Protein AF-A0A451BR17-F1 (afdb_monomer_lite)

pLDDT: mean 86.64, std 9.39, range [47.78, 96.56]

Foldseek 3Di:
DDLVQKDWDWDDDPPAPAIKIFIGGNNHTAKIWDCNDQPDIDIDGDADPPDRHDDDDPVSVVVSVVVNVVVRNVRDDDPVRVVVVVVVVVCVVPDDDDPVRVVVVVVVVVVVCVVPPD

Sequence (118 aa):
MSRNDFNIDILELPDRENTVAEIDYKKCQWAEISAEEPYKYVIQIYKHPEKEYWEFSFDEAIETLQSAKKQLAKFQRTPEQQAEYEDRQKELANFNPTPEETAEYERKMEEQRKKYYG

Secondary structure (DSSP, 8-state):
--GGGEEEEEE--TT-SS-EEEEEETTEEEEEEEEEETTEEEEEEPPPSSSSS----HHHHHHHHHHHHHHHGGGPPPHHHHHHHHHHHHHHHT----HHHHHHHHHHHHHHHHHHH-

Organism: NCBI:txid2126332

Radius of gyration: 22.18 Å; chains: 1; bounding box: 49×42×61 Å

Structure (mmCIF, N/CA/C/O backbone):
data_AF-A0A451BR17-F1
#
_entry.id   AF-A0A451BR17-F1
#
loop_
_atom_site.group_PDB
_atom_site.id
_atom_site.type_symbol
_atom_site.label_atom_id
_atom_site.label_alt_id
_atom_site.label_comp_id
_atom_site.label_asym_id
_atom_site.label_entity_id
_atom_site.label_seq_id
_atom_site.pdbx_PDB_ins_code
_atom_site.Cartn_x
_atom_site.Cartn_y
_atom_site.Cartn_z
_atom_site.occupancy
_atom_site.B_iso_or_equiv
_atom_site.auth_seq_id
_atom_site.auth_comp_id
_atom_site.auth_asym_id
_atom_site.auth_atom_id
_atom_site.pdbx_PDB_model_num
ATOM 1 N N . MET A 1 1 ? -8.227 4.479 23.811 1.00 47.78 1 MET A N 1
ATOM 2 C CA . MET A 1 1 ? -7.727 3.332 23.026 1.00 47.78 1 MET A CA 1
ATOM 3 C C . MET A 1 1 ? -6.249 3.606 22.775 1.00 47.78 1 MET A C 1
ATOM 5 O O . MET A 1 1 ? -5.870 4.767 22.872 1.00 47.78 1 MET A O 1
ATOM 9 N N . SER A 1 2 ? -5.383 2.595 22.680 1.00 49.19 2 SER A N 1
ATOM 10 C CA . SER A 1 2 ? -3.957 2.836 22.410 1.00 49.19 2 SER A CA 1
ATOM 11 C C . SER A 1 2 ? -3.664 2.494 20.954 1.00 49.19 2 SER A C 1
ATOM 13 O O . SER A 1 2 ? -4.246 1.555 20.416 1.00 49.19 2 SER A O 1
ATOM 15 N N . ARG A 1 3 ? -2.717 3.218 20.344 1.00 56.38 3 ARG A N 1
ATOM 16 C CA . ARG A 1 3 ? -2.189 3.016 18.977 1.00 56.38 3 ARG A CA 1
ATOM 17 C C . ARG A 1 3 ? -1.785 1.573 18.618 1.00 56.38 3 ARG A C 1
ATOM 19 O O . ARG A 1 3 ? -1.478 1.324 17.462 1.00 56.38 3 ARG A O 1
ATOM 26 N N . ASN A 1 4 ? -1.763 0.646 19.576 1.00 64.88 4 ASN A N 1
ATOM 27 C CA . ASN A 1 4 ? -1.289 -0.729 19.408 1.00 64.88 4 ASN A CA 1
ATOM 28 C C . ASN A 1 4 ? -2.243 -1.642 18.626 1.00 64.88 4 ASN A C 1
ATOM 30 O O . ASN A 1 4 ? -1.867 -2.774 18.336 1.00 64.88 4 ASN A O 1
ATOM 34 N N . ASP A 1 5 ? -3.462 -1.197 18.322 1.00 86.25 5 ASP A N 1
ATOM 35 C CA . ASP A 1 5 ? -4.429 -2.039 17.613 1.00 86.25 5 ASP A CA 1
ATOM 36 C C . ASP A 1 5 ? -4.296 -1.956 16.083 1.00 86.25 5 ASP A C 1
ATOM 38 O O . ASP A 1 5 ? -4.772 -2.864 15.401 1.00 86.25 5 ASP A O 1
ATOM 42 N N . PHE A 1 6 ? -3.667 -0.902 15.547 1.00 93.12 6 PHE A N 1
ATOM 43 C CA . PHE A 1 6 ? -3.437 -0.751 14.110 1.00 93.12 6 PHE A CA 1
ATOM 44 C C . PHE A 1 6 ? -2.061 -1.277 13.701 1.00 93.12 6 PHE A C 1
ATOM 46 O O . PHE A 1 6 ? -1.061 -0.968 14.350 1.00 93.12 6 PHE A O 1
ATOM 53 N N . ASN A 1 7 ? -2.010 -2.006 12.588 1.00 94.69 7 ASN A N 1
ATOM 54 C CA . ASN A 1 7 ? -0.771 -2.397 11.923 1.00 94.69 7 ASN A CA 1
ATOM 55 C C . ASN A 1 7 ? -0.764 -1.881 10.481 1.00 94.69 7 ASN A C 1
ATOM 57 O O . ASN A 1 7 ? -1.818 -1.798 9.857 1.00 94.69 7 ASN A O 1
ATOM 61 N N . ILE A 1 8 ? 0.412 -1.503 9.978 1.00 95.19 8 ILE A N 1
ATOM 62 C CA . ILE A 1 8 ? 0.600 -1.061 8.593 1.00 95.19 8 ILE A CA 1
ATOM 63 C C . ILE A 1 8 ? 1.716 -1.904 7.996 1.00 95.19 8 ILE A C 1
ATOM 65 O O . ILE A 1 8 ? 2.865 -1.769 8.422 1.00 95.19 8 ILE A O 1
ATOM 69 N N . ASP A 1 9 ? 1.386 -2.692 6.982 1.00 93.50 9 ASP A N 1
ATOM 70 C CA . ASP A 1 9 ? 2.341 -3.511 6.247 1.00 93.50 9 ASP A CA 1
ATOM 71 C C . ASP A 1 9 ? 2.460 -3.018 4.805 1.00 93.50 9 ASP A C 1
ATOM 73 O O . ASP A 1 9 ? 1.476 -2.687 4.146 1.00 93.50 9 ASP A O 1
ATOM 77 N N . ILE A 1 10 ? 3.694 -2.940 4.314 1.00 92.31 10 ILE A N 1
ATOM 78 C CA . ILE A 1 10 ? 3.992 -2.559 2.934 1.00 92.31 10 ILE A CA 1
ATOM 79 C C . ILE A 1 10 ? 4.242 -3.845 2.149 1.00 92.31 10 ILE A C 1
ATOM 81 O O . ILE A 1 10 ? 5.206 -4.557 2.432 1.00 92.31 10 ILE A O 1
ATOM 85 N N . LEU A 1 11 ? 3.364 -4.150 1.195 1.00 88.94 11 LEU A N 1
ATOM 86 C CA . LEU A 1 11 ? 3.306 -5.445 0.521 1.00 88.94 11 LEU A CA 1
ATOM 87 C C . LEU A 1 11 ? 3.448 -5.299 -0.994 1.00 88.94 11 LEU A C 1
ATOM 89 O O . LEU A 1 11 ? 2.843 -4.423 -1.609 1.00 88.94 11 LEU A O 1
ATOM 93 N N . GLU A 1 12 ? 4.220 -6.197 -1.599 1.00 83.75 12 GLU A N 1
ATOM 94 C CA . GLU A 1 12 ? 4.228 -6.428 -3.044 1.00 83.75 12 GLU A CA 1
ATOM 95 C C . GLU A 1 12 ? 3.291 -7.604 -3.329 1.00 83.75 12 GLU A C 1
ATOM 97 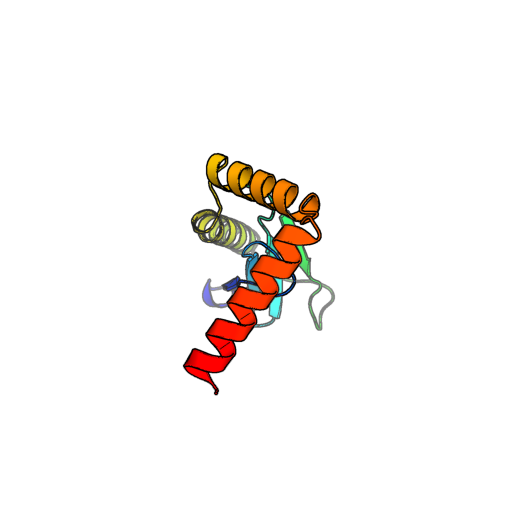O O . GLU A 1 12 ? 3.538 -8.724 -2.875 1.00 83.75 12 GLU A O 1
ATOM 102 N N . LEU A 1 13 ? 2.187 -7.345 -4.029 1.00 80.50 13 LEU A N 1
ATOM 103 C CA . LEU A 1 13 ? 1.199 -8.373 -4.341 1.00 80.50 13 LEU A CA 1
ATOM 104 C C . LEU A 1 13 ? 1.458 -8.952 -5.740 1.00 80.50 13 LEU A C 1
ATOM 106 O O . LEU A 1 13 ? 1.776 -8.200 -6.656 1.00 80.50 13 LEU A O 1
ATOM 110 N N . PRO A 1 14 ? 1.314 -10.274 -5.942 1.00 74.19 14 PRO A N 1
ATOM 111 C CA . PRO A 1 14 ? 1.620 -10.919 -7.222 1.00 74.19 14 PRO A CA 1
ATOM 112 C C . PRO A 1 14 ? 0.690 -10.489 -8.367 1.00 74.19 14 PRO A C 1
ATOM 114 O O . PRO A 1 14 ? 1.028 -10.674 -9.533 1.00 74.19 14 PRO A O 1
ATOM 117 N N . ASP A 1 15 ? -0.482 -9.944 -8.045 1.00 77.44 15 ASP A N 1
ATOM 118 C CA . ASP A 1 15 ? -1.485 -9.429 -8.976 1.00 77.44 15 ASP A CA 1
ATOM 119 C C . ASP A 1 15 ? -1.439 -7.897 -9.137 1.00 77.44 15 ASP A C 1
ATOM 121 O O . ASP A 1 15 ? -2.301 -7.326 -9.810 1.00 77.44 15 ASP A O 1
ATOM 125 N N . ARG A 1 16 ? -0.445 -7.223 -8.541 1.00 71.19 16 ARG A N 1
ATOM 126 C CA . ARG A 1 16 ? -0.277 -5.765 -8.588 1.00 71.19 16 ARG A CA 1
ATOM 127 C C . ARG A 1 16 ? 1.129 -5.399 -9.046 1.00 71.19 16 ARG A C 1
ATOM 129 O O . ARG A 1 16 ? 2.110 -6.018 -8.650 1.00 71.19 16 ARG A O 1
ATOM 136 N N . GLU A 1 17 ? 1.234 -4.367 -9.877 1.00 69.25 17 GLU A N 1
ATOM 137 C CA . GLU A 1 17 ? 2.537 -3.902 -10.374 1.00 69.25 17 GLU A CA 1
ATOM 138 C C . GLU A 1 17 ? 3.273 -3.025 -9.358 1.00 69.25 17 GLU A C 1
ATOM 140 O O . GLU A 1 17 ? 4.501 -2.904 -9.408 1.00 69.25 17 GLU A O 1
ATOM 145 N N . ASN A 1 18 ? 2.528 -2.397 -8.446 1.00 74.94 18 ASN A N 1
ATOM 146 C CA . ASN A 1 18 ? 3.069 -1.513 -7.429 1.00 74.94 18 ASN A CA 1
ATOM 147 C C . ASN A 1 18 ? 2.758 -2.013 -6.023 1.00 74.94 18 ASN A C 1
ATOM 149 O O . ASN A 1 18 ? 1.772 -2.703 -5.767 1.00 74.94 18 ASN A O 1
ATOM 153 N N . THR A 1 19 ? 3.623 -1.614 -5.096 1.00 84.25 19 THR A N 1
ATOM 154 C CA . THR A 1 19 ? 3.466 -1.894 -3.675 1.00 84.25 19 THR A CA 1
ATOM 155 C C . THR A 1 19 ? 2.174 -1.270 -3.146 1.00 84.25 19 THR A C 1
ATOM 157 O O . THR A 1 19 ? 1.775 -0.176 -3.561 1.00 84.25 19 THR A O 1
ATOM 160 N N . VAL A 1 20 ? 1.547 -1.939 -2.186 1.00 91.19 20 VAL A N 1
ATOM 161 C CA . VAL A 1 20 ? 0.380 -1.445 -1.452 1.00 91.19 20 VAL A CA 1
ATOM 162 C C . VAL A 1 20 ? 0.715 -1.302 0.027 1.00 91.19 20 VAL A C 1
ATOM 164 O O . VAL A 1 20 ? 1.639 -1.937 0.534 1.00 91.19 20 VAL A O 1
ATOM 167 N N . ALA A 1 21 ? -0.021 -0.445 0.726 1.00 94.38 21 ALA A N 1
ATOM 168 C CA . ALA A 1 21 ? -0.011 -0.393 2.179 1.00 94.38 21 ALA A CA 1
ATOM 169 C C . ALA A 1 21 ? -1.294 -1.031 2.707 1.00 94.38 21 ALA A C 1
ATOM 171 O O . ALA A 1 21 ? -2.366 -0.432 2.607 1.00 94.38 21 ALA A O 1
ATOM 172 N N . GLU A 1 22 ? -1.173 -2.226 3.269 1.00 95.44 22 GLU A N 1
ATOM 173 C CA . GLU A 1 22 ? -2.244 -2.896 3.994 1.00 95.44 22 GLU A CA 1
ATOM 174 C C . GLU A 1 22 ? -2.329 -2.340 5.416 1.00 95.44 22 GLU A C 1
ATOM 176 O O . GLU A 1 22 ? -1.313 -2.081 6.064 1.00 95.44 22 GLU A O 1
ATOM 181 N N . ILE A 1 23 ? -3.551 -2.103 5.885 1.00 96.56 23 ILE A N 1
ATOM 182 C CA . ILE A 1 23 ? -3.830 -1.546 7.202 1.00 96.56 23 ILE A CA 1
ATOM 183 C C . ILE A 1 23 ? -4.793 -2.475 7.926 1.00 96.56 23 ILE A C 1
ATOM 185 O O . ILE A 1 23 ? -5.983 -2.552 7.601 1.00 96.56 23 ILE A O 1
ATOM 189 N N . ASP A 1 24 ? -4.283 -3.116 8.968 1.00 95.81 24 ASP A N 1
ATOM 190 C CA . ASP A 1 24 ? -5.057 -3.984 9.840 1.00 95.81 24 ASP A CA 1
ATOM 191 C C . ASP A 1 24 ? -5.494 -3.249 11.096 1.00 95.81 24 ASP A C 1
ATOM 193 O O . ASP A 1 24 ? -4.728 -2.491 11.691 1.00 95.81 24 ASP A O 1
ATOM 197 N N . TYR A 1 25 ? -6.698 -3.556 11.567 1.00 94.12 25 TYR A N 1
ATOM 198 C CA . TYR A 1 25 ? -7.145 -3.229 12.914 1.00 94.12 25 TYR A CA 1
ATOM 199 C C . TYR A 1 25 ? -7.462 -4.518 13.667 1.00 94.12 25 TYR A C 1
ATOM 201 O O . TYR A 1 25 ? -8.296 -5.315 13.239 1.00 94.12 25 TYR A O 1
ATOM 209 N N . LYS A 1 26 ? -6.792 -4.746 14.802 1.00 91.00 26 LYS A N 1
ATOM 210 C CA . LYS A 1 26 ? -6.940 -5.963 15.622 1.00 91.00 26 LYS A CA 1
ATOM 211 C C . LYS A 1 26 ? -6.780 -7.256 14.806 1.00 91.00 26 LYS A C 1
ATOM 213 O O . LYS A 1 26 ? -7.520 -8.216 15.015 1.00 91.00 26 LYS A O 1
ATOM 218 N N . LYS A 1 27 ? -5.771 -7.288 13.923 1.00 90.12 27 LYS A N 1
ATOM 219 C CA . LYS A 1 27 ? -5.419 -8.418 13.030 1.00 90.12 27 LYS A CA 1
ATOM 220 C C . LYS A 1 27 ? -6.439 -8.723 11.929 1.00 90.12 27 LYS A C 1
ATOM 222 O O . LYS A 1 27 ? -6.446 -9.827 11.393 1.00 90.12 27 LYS A O 1
ATOM 227 N N . CYS A 1 28 ? -7.339 -7.790 11.653 1.00 93.12 28 CYS A N 1
ATOM 228 C CA . CYS A 1 28 ? -8.299 -7.909 10.570 1.00 93.12 28 CYS A CA 1
ATOM 229 C C . CYS A 1 28 ? -8.094 -6.740 9.608 1.00 93.12 28 CYS A C 1
ATOM 231 O O . CYS A 1 28 ? -8.044 -5.590 10.053 1.00 93.12 28 CYS A O 1
ATOM 233 N N . GLN A 1 29 ? -8.041 -7.043 8.312 1.00 94.31 29 GLN A N 1
ATOM 234 C CA . GLN A 1 29 ? -7.842 -6.046 7.268 1.00 94.31 29 GLN A CA 1
ATOM 235 C C . GLN A 1 29 ? -8.967 -5.017 7.295 1.00 94.31 29 GLN A C 1
ATOM 237 O O . GLN A 1 29 ? -10.143 -5.350 7.131 1.00 94.31 29 GLN A O 1
ATOM 242 N N . TRP A 1 30 ? -8.598 -3.760 7.520 1.00 96.00 30 TRP A N 1
ATOM 243 C CA . TRP A 1 30 ? -9.531 -2.643 7.552 1.00 96.00 30 TRP A CA 1
ATOM 244 C C . TRP A 1 30 ? -9.489 -1.857 6.248 1.00 96.00 30 TRP A C 1
ATOM 246 O O . TRP A 1 30 ? -10.533 -1.593 5.647 1.00 96.00 30 TRP A O 1
ATOM 256 N N . ALA A 1 31 ? -8.294 -1.476 5.809 1.00 96.44 31 ALA A N 1
ATOM 257 C CA . ALA A 1 31 ? -8.116 -0.656 4.626 1.00 96.44 31 ALA A CA 1
ATOM 258 C C . ALA A 1 31 ? -6.823 -1.009 3.899 1.00 96.44 31 ALA A C 1
ATOM 260 O O . ALA A 1 31 ? -5.879 -1.521 4.487 1.00 96.44 31 ALA A O 1
ATOM 261 N N . GLU A 1 32 ? -6.777 -0.676 2.621 1.00 95.56 32 GLU A N 1
ATOM 262 C CA . GLU A 1 32 ? -5.580 -0.749 1.797 1.00 95.56 32 GLU A CA 1
ATOM 263 C C . GLU A 1 32 ? -5.407 0.588 1.086 1.00 95.56 32 GLU A C 1
ATOM 265 O O . GLU A 1 32 ? -6.376 1.187 0.610 1.00 95.56 32 GLU A O 1
ATOM 270 N N . ILE A 1 33 ? -4.173 1.069 1.018 1.00 94.62 33 ILE A N 1
ATOM 271 C CA . ILE A 1 33 ? -3.809 2.199 0.175 1.00 94.62 33 ILE A CA 1
ATOM 272 C C . ILE A 1 33 ? -2.945 1.662 -0.955 1.00 94.62 33 ILE A C 1
ATOM 274 O O . ILE A 1 33 ? -1.847 1.166 -0.716 1.00 94.62 33 ILE A O 1
ATOM 278 N N . SER A 1 34 ? -3.422 1.808 -2.184 1.00 90.56 34 SER A N 1
ATOM 279 C CA . SER A 1 34 ? -2.635 1.536 -3.378 1.00 90.56 34 SER A CA 1
ATOM 280 C C . SER A 1 34 ? -2.117 2.836 -3.980 1.00 90.56 34 SER A C 1
ATOM 282 O O . SER A 1 34 ? -2.712 3.912 -3.836 1.00 90.56 34 SER A O 1
ATOM 284 N N . ALA A 1 35 ? -0.974 2.738 -4.646 1.00 84.25 35 ALA A N 1
ATOM 285 C CA . ALA A 1 35 ? -0.367 3.839 -5.372 1.00 84.25 35 ALA A CA 1
ATOM 286 C C . ALA A 1 35 ? 0.128 3.324 -6.729 1.00 84.25 35 ALA A C 1
ATOM 288 O O . ALA A 1 35 ? 1.319 3.278 -7.018 1.00 84.25 35 ALA A O 1
ATOM 289 N N . GLU A 1 36 ? -0.828 2.860 -7.534 1.00 74.56 36 GLU A N 1
ATOM 290 C CA . GLU A 1 36 ? -0.562 2.317 -8.872 1.00 74.56 36 GLU A CA 1
ATOM 291 C C . GLU A 1 36 ? -0.075 3.391 -9.853 1.00 74.56 36 GLU A C 1
ATOM 293 O O . GLU A 1 36 ? 0.689 3.119 -10.775 1.00 74.56 36 GLU A O 1
ATOM 298 N N . GLU A 1 37 ? -0.497 4.634 -9.626 1.00 73.50 37 GLU A N 1
ATOM 299 C CA . GLU A 1 37 ? -0.037 5.799 -10.368 1.00 73.50 37 GLU A CA 1
ATOM 300 C C . GLU A 1 37 ? 0.789 6.707 -9.441 1.00 73.50 37 GLU A C 1
ATOM 302 O O . GLU A 1 37 ? 0.342 6.994 -8.321 1.00 73.50 37 GLU A O 1
ATOM 307 N N . PRO A 1 38 ? 1.943 7.240 -9.896 1.00 71.94 38 PRO A N 1
ATOM 308 C CA . PRO A 1 38 ? 2.753 8.140 -9.089 1.00 71.94 38 PRO A CA 1
ATOM 309 C C . PRO A 1 38 ? 1.945 9.303 -8.520 1.00 71.94 38 PRO A C 1
ATOM 311 O O . PRO A 1 38 ? 1.237 10.019 -9.230 1.00 71.94 38 PRO A O 1
ATOM 314 N N . TYR A 1 39 ? 2.078 9.503 -7.210 1.00 73.00 39 TYR A N 1
ATOM 315 C CA . TYR A 1 39 ? 1.412 10.562 -6.441 1.00 73.00 39 TYR A CA 1
ATOM 316 C C . TYR A 1 39 ? -0.121 10.500 -6.383 1.00 73.00 39 TYR A C 1
ATOM 318 O O . TYR A 1 39 ? -0.729 11.381 -5.762 1.00 73.00 39 TYR A O 1
ATOM 326 N N . LYS A 1 40 ? -0.757 9.460 -6.931 1.00 85.38 40 LYS A N 1
ATOM 327 C CA . LYS A 1 40 ? -2.184 9.192 -6.735 1.00 85.38 40 LYS A CA 1
ATOM 328 C C . LYS A 1 40 ? -2.352 8.013 -5.790 1.00 85.38 40 LYS A C 1
ATOM 330 O O . LYS A 1 40 ? -1.935 6.900 -6.071 1.00 85.38 40 LYS A O 1
ATOM 335 N N . TYR A 1 41 ? -2.998 8.282 -4.662 1.00 89.44 41 TYR A N 1
ATOM 336 C CA . TYR A 1 41 ? -3.254 7.285 -3.631 1.00 89.44 41 TYR A CA 1
ATOM 337 C C . TYR A 1 41 ? -4.736 6.956 -3.637 1.00 89.44 41 TYR A C 1
ATOM 339 O O . TYR A 1 41 ? -5.565 7.849 -3.436 1.00 89.44 41 TYR A O 1
ATOM 347 N N . VAL A 1 42 ? -5.059 5.689 -3.860 1.00 91.75 42 VAL A N 1
ATOM 348 C CA . VAL A 1 42 ? -6.427 5.185 -3.799 1.00 91.75 42 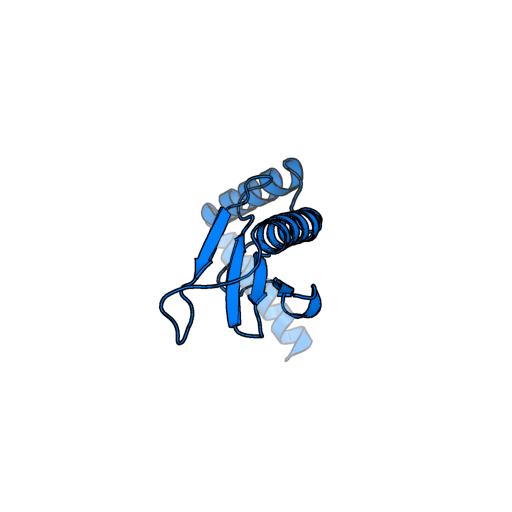VAL A CA 1
A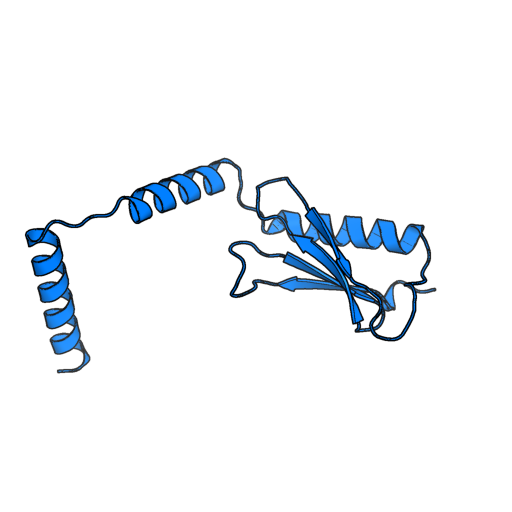TOM 349 C C . VAL A 1 42 ? -6.566 4.397 -2.511 1.00 91.75 42 VAL A C 1
ATOM 351 O O . VAL A 1 42 ? -5.770 3.508 -2.233 1.00 91.75 42 VAL A O 1
ATOM 354 N N . ILE A 1 43 ? -7.572 4.745 -1.714 1.00 94.88 43 ILE A N 1
ATOM 355 C CA . ILE A 1 43 ? -7.922 3.998 -0.511 1.00 94.88 43 ILE A CA 1
ATOM 356 C C . ILE A 1 43 ? -9.081 3.054 -0.818 1.00 94.88 43 ILE A C 1
ATOM 358 O O . ILE A 1 43 ? -10.097 3.461 -1.383 1.00 94.88 43 ILE A O 1
ATOM 362 N N . GLN A 1 44 ? -8.929 1.804 -0.410 1.00 95.12 44 GLN A N 1
ATOM 363 C CA . GLN A 1 44 ? -9.972 0.792 -0.396 1.00 95.12 44 GLN A CA 1
ATOM 364 C C . GLN A 1 44 ? -10.284 0.481 1.067 1.00 95.12 44 GLN A C 1
ATOM 366 O O . GLN A 1 44 ? -9.371 0.308 1.870 1.00 95.12 44 GLN A O 1
ATOM 371 N N . ILE A 1 45 ? -11.564 0.463 1.433 1.00 95.25 45 ILE A N 1
ATOM 372 C CA . ILE A 1 45 ? -12.006 0.185 2.805 1.00 95.25 45 ILE A CA 1
ATOM 373 C C . ILE A 1 45 ? -12.830 -1.093 2.774 1.00 95.25 45 ILE A C 1
ATOM 375 O O . ILE A 1 45 ? -13.825 -1.184 2.051 1.00 95.25 45 ILE A O 1
ATOM 379 N N . TYR A 1 46 ? -12.420 -2.069 3.572 1.00 94.44 46 TYR A N 1
ATOM 380 C CA . TYR A 1 46 ? -13.040 -3.380 3.629 1.00 94.44 46 TYR A CA 1
ATOM 381 C C . TYR A 1 46 ? -14.103 -3.444 4.721 1.00 94.44 46 TYR A C 1
ATOM 383 O O . TYR A 1 46 ? -14.065 -2.727 5.725 1.00 94.44 46 TYR A O 1
ATOM 391 N N . LYS A 1 47 ? -15.087 -4.325 4.528 1.00 94.25 47 LYS A N 1
ATOM 392 C CA . LYS A 1 47 ? -16.093 -4.613 5.554 1.00 94.25 47 LYS A CA 1
ATOM 393 C C . LYS A 1 47 ? -15.447 -5.326 6.742 1.00 94.25 47 LYS A C 1
ATOM 395 O O . LYS A 1 47 ? -14.528 -6.122 6.563 1.00 94.25 47 LYS A O 1
ATOM 400 N N . HIS A 1 48 ? -15.975 -5.098 7.939 1.00 93.31 48 HIS A N 1
ATOM 401 C CA . HIS A 1 48 ? -15.552 -5.870 9.100 1.00 93.31 48 HIS A CA 1
ATOM 402 C C . HIS A 1 48 ? -15.925 -7.355 8.892 1.00 93.31 48 HIS A C 1
ATOM 404 O O . HIS A 1 48 ? -17.028 -7.636 8.416 1.00 93.31 48 HIS A O 1
ATOM 410 N N . PRO A 1 49 ? -15.052 -8.323 9.236 1.00 91.31 49 PRO A N 1
ATOM 411 C CA . PRO A 1 49 ? -15.309 -9.744 8.970 1.00 91.31 49 PRO A CA 1
ATOM 412 C C . PRO A 1 49 ? -16.537 -10.294 9.712 1.00 91.31 49 PRO A C 1
ATOM 414 O O . PRO A 1 49 ? -17.292 -11.081 9.151 1.00 91.31 49 PRO A O 1
ATOM 417 N N . GLU A 1 50 ? -16.748 -9.860 10.959 1.00 92.19 50 GLU A N 1
ATOM 418 C CA . GLU A 1 50 ? -17.809 -10.392 11.836 1.00 92.19 50 GLU A CA 1
ATOM 419 C C . GLU A 1 50 ? -18.866 -9.371 12.298 1.00 92.19 50 GLU A C 1
ATOM 421 O O . GLU A 1 50 ? -19.850 -9.748 12.929 1.00 92.19 50 GLU A O 1
ATOM 426 N N . LYS A 1 51 ? -18.670 -8.076 12.037 1.00 90.56 51 LYS A N 1
ATOM 427 C CA . LYS A 1 51 ? -19.524 -6.990 12.544 1.00 90.56 51 LYS A CA 1
ATOM 428 C C . LYS A 1 51 ? -20.087 -6.185 11.386 1.00 90.56 51 LYS A C 1
ATOM 430 O O . LYS A 1 51 ? -19.577 -6.248 10.272 1.00 90.56 51 LYS A O 1
ATOM 435 N N . GLU A 1 52 ? -21.103 -5.380 11.669 1.00 92.88 52 GLU A N 1
ATOM 436 C CA . GLU A 1 52 ? -21.685 -4.477 10.673 1.00 92.88 52 GLU A CA 1
ATOM 437 C C . GLU A 1 52 ? -20.757 -3.304 10.327 1.00 92.88 52 GLU A C 1
ATOM 439 O O . GLU A 1 52 ? -20.793 -2.804 9.204 1.00 92.88 52 GLU A O 1
ATOM 444 N N . TYR A 1 53 ? -19.910 -2.872 11.267 1.00 92.62 53 TYR A N 1
ATOM 445 C CA . TYR A 1 53 ? -19.035 -1.715 11.093 1.00 92.62 53 TYR A CA 1
ATOM 446 C C . TYR A 1 53 ? -17.724 -1.834 11.881 1.00 92.62 53 TYR A C 1
ATOM 448 O O . TYR A 1 53 ? -17.580 -2.639 12.806 1.00 92.62 53 TYR A O 1
ATOM 456 N N . TRP A 1 54 ? -16.767 -0.991 11.499 1.00 94.56 54 TRP A N 1
ATOM 457 C CA . TRP A 1 54 ? -15.534 -0.744 12.238 1.00 94.56 54 TRP A CA 1
ATOM 458 C C . TRP A 1 54 ? -15.728 0.374 13.259 1.00 94.56 54 TRP A C 1
ATOM 460 O O . TRP A 1 54 ? -16.379 1.373 12.959 1.00 94.56 54 TRP A O 1
ATOM 470 N N . GLU A 1 55 ? -15.136 0.231 14.444 1.00 92.88 55 GLU A N 1
ATOM 471 C CA . GLU A 1 55 ? -15.213 1.240 15.500 1.00 92.88 55 GLU A CA 1
ATOM 472 C C . GLU A 1 55 ? -13.842 1.468 16.139 1.00 92.88 55 GLU A C 1
ATOM 474 O O . GLU A 1 55 ? -13.226 0.548 16.680 1.00 92.88 55 GLU A O 1
ATOM 479 N N . PHE A 1 56 ? -13.388 2.713 16.063 1.00 92.94 56 PHE A N 1
ATOM 480 C CA . PHE A 1 56 ? -12.165 3.262 16.648 1.00 92.94 56 PHE A CA 1
ATOM 48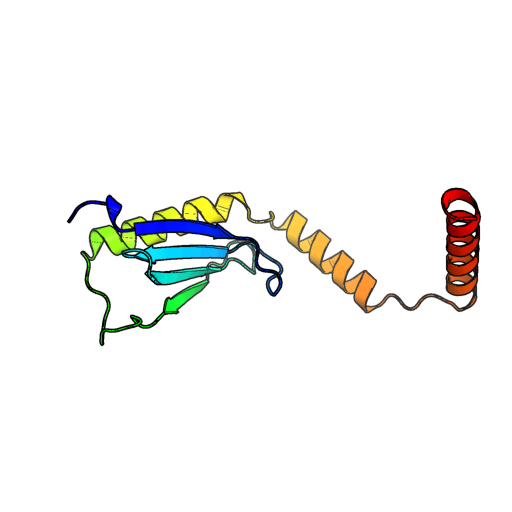1 C C . PHE A 1 56 ? -12.272 4.794 16.598 1.00 92.94 56 PHE A C 1
ATOM 483 O O . PHE A 1 56 ? -13.211 5.333 16.003 1.00 92.94 56 PHE A O 1
ATOM 490 N N . SER A 1 57 ? -11.355 5.523 17.242 1.00 94.31 57 SER A N 1
ATOM 491 C CA . SER A 1 57 ? -11.439 6.987 17.237 1.00 94.31 57 SER A CA 1
ATOM 492 C C . SER A 1 57 ? -11.151 7.571 15.851 1.00 94.31 57 SER A C 1
ATOM 494 O O . SER A 1 57 ? -10.343 7.043 15.085 1.00 94.31 57 SER A O 1
ATOM 496 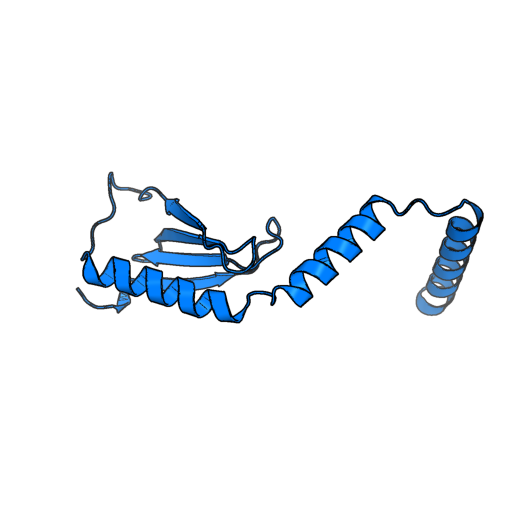N N . PHE A 1 58 ? -11.815 8.685 15.536 1.00 94.12 58 PHE A N 1
ATOM 497 C CA . PHE A 1 58 ? -11.612 9.395 14.275 1.00 94.12 58 PHE A CA 1
ATOM 498 C C . PHE A 1 58 ? -10.153 9.836 14.103 1.00 94.12 58 PHE A C 1
ATOM 500 O O . PHE A 1 58 ? -9.563 9.604 13.050 1.00 94.12 58 PHE A O 1
ATOM 507 N N . ASP A 1 59 ? -9.559 10.411 15.151 1.00 95.25 59 ASP A N 1
ATOM 508 C CA . ASP A 1 59 ? -8.183 10.904 15.102 1.00 95.25 59 ASP A CA 1
ATOM 509 C C . ASP A 1 59 ? -7.187 9.758 14.871 1.00 95.25 59 ASP A C 1
ATOM 511 O O . ASP A 1 59 ? -6.333 9.864 13.993 1.00 95.25 59 ASP A O 1
ATOM 515 N N . GLU A 1 60 ? -7.342 8.619 15.562 1.00 93.19 60 GLU A N 1
ATOM 516 C CA . GLU A 1 60 ? -6.493 7.440 15.326 1.00 93.19 60 GLU A CA 1
ATOM 517 C C . GLU A 1 60 ? -6.639 6.910 13.893 1.00 93.19 60 GLU A C 1
ATOM 519 O O . GLU A 1 60 ? -5.638 6.547 13.271 1.00 93.19 60 GLU A O 1
ATOM 524 N N . ALA A 1 61 ? -7.858 6.892 13.344 1.00 94.19 61 ALA A N 1
ATOM 525 C CA . ALA A 1 61 ? -8.102 6.443 11.976 1.00 94.19 61 ALA A CA 1
ATOM 526 C C . ALA A 1 61 ? -7.377 7.329 10.956 1.00 94.19 61 ALA A C 1
ATOM 528 O O . ALA A 1 61 ? -6.638 6.834 10.102 1.00 94.19 61 ALA A O 1
ATOM 529 N N . ILE A 1 62 ? -7.551 8.650 11.058 1.00 95.75 62 ILE A N 1
ATOM 530 C CA . ILE A 1 62 ? -6.943 9.605 10.127 1.00 95.75 62 ILE A CA 1
ATOM 531 C C . ILE A 1 62 ? -5.419 9.601 10.252 1.00 95.75 62 ILE A C 1
ATOM 533 O O . ILE A 1 62 ? -4.728 9.580 9.230 1.00 95.75 62 ILE A O 1
ATOM 537 N N . GLU A 1 63 ? -4.878 9.569 11.472 1.00 96.00 63 GLU A N 1
ATOM 538 C CA . GLU A 1 63 ? -3.432 9.474 11.690 1.00 96.00 63 GLU A CA 1
ATOM 539 C C . GLU A 1 63 ? -2.845 8.194 11.081 1.00 96.00 63 GLU A C 1
ATOM 541 O O . GLU A 1 63 ? -1.782 8.238 10.453 1.00 96.00 63 GLU A O 1
ATOM 546 N N . THR A 1 64 ? -3.544 7.065 11.216 1.00 95.81 64 THR A N 1
ATOM 547 C CA . THR A 1 64 ? -3.113 5.778 10.653 1.00 95.81 64 THR A CA 1
ATOM 548 C C . THR A 1 64 ? -3.079 5.833 9.127 1.00 95.81 64 THR A C 1
ATOM 550 O O . THR A 1 64 ? -2.062 5.485 8.527 1.00 95.81 64 THR A O 1
ATOM 553 N N . LEU A 1 65 ? -4.126 6.365 8.486 1.00 95.69 65 LEU A N 1
ATOM 554 C CA . LEU A 1 65 ? -4.172 6.533 7.027 1.00 95.69 65 LEU A CA 1
ATOM 555 C C . LEU A 1 65 ? -3.066 7.465 6.513 1.00 95.69 65 LEU A C 1
ATOM 557 O O . LEU A 1 65 ? -2.420 7.183 5.501 1.00 95.69 65 LEU A O 1
ATOM 561 N N . GLN A 1 66 ? -2.806 8.570 7.218 1.00 95.94 66 GLN A N 1
ATOM 562 C CA . GLN A 1 66 ? -1.717 9.486 6.871 1.00 95.94 66 GLN A CA 1
ATOM 563 C C . GLN A 1 66 ? -0.343 8.825 7.023 1.00 95.94 66 GLN A C 1
ATOM 565 O O . GLN A 1 66 ? 0.530 9.017 6.170 1.00 95.94 66 GLN A O 1
ATOM 570 N N . SER A 1 67 ? -0.151 8.035 8.084 1.00 95.44 67 SER A N 1
ATOM 571 C CA . SER A 1 67 ? 1.073 7.264 8.308 1.00 95.44 67 SER A CA 1
ATOM 572 C C . SER A 1 67 ? 1.294 6.247 7.189 1.00 95.44 67 SER A C 1
ATOM 574 O O . SER A 1 67 ? 2.371 6.236 6.592 1.00 95.44 67 SER A O 1
ATOM 576 N N . ALA A 1 68 ? 0.268 5.468 6.836 1.00 95.06 68 ALA A N 1
ATOM 577 C CA . ALA A 1 68 ? 0.332 4.472 5.770 1.00 95.06 68 ALA A CA 1
ATOM 578 C C . ALA A 1 68 ? 0.678 5.109 4.420 1.00 95.06 68 ALA A C 1
ATOM 580 O O . ALA A 1 68 ? 1.649 4.709 3.778 1.00 95.06 68 ALA A O 1
ATOM 581 N N . LYS A 1 69 ? -0.008 6.199 4.050 1.00 94.12 69 LYS A N 1
ATOM 582 C CA . LYS A 1 69 ? 0.313 6.982 2.847 1.00 94.12 69 LYS A CA 1
ATOM 583 C C . LYS A 1 69 ? 1.774 7.446 2.834 1.00 94.12 69 LYS A C 1
ATOM 585 O O . LYS A 1 69 ? 2.450 7.336 1.815 1.00 94.12 69 LYS A O 1
ATOM 590 N N . LYS A 1 70 ? 2.276 7.979 3.954 1.00 93.69 70 LYS A N 1
ATOM 591 C CA . LYS A 1 70 ? 3.658 8.476 4.059 1.00 93.69 70 LYS A CA 1
ATOM 592 C C . LYS A 1 70 ? 4.689 7.353 3.951 1.00 93.69 70 LYS A C 1
ATOM 594 O O . LYS A 1 70 ? 5.775 7.581 3.421 1.00 93.69 70 LYS A O 1
ATOM 599 N N . GLN A 1 71 ? 4.387 6.175 4.487 1.00 93.38 71 GLN A N 1
ATOM 600 C CA . GLN A 1 71 ? 5.258 5.009 4.369 1.00 93.38 71 GLN A CA 1
ATOM 601 C C . GLN A 1 71 ? 5.291 4.500 2.929 1.00 93.38 71 GLN A C 1
ATOM 603 O O . GLN A 1 71 ? 6.382 4.355 2.382 1.00 93.38 71 GLN A O 1
ATOM 608 N N . LEU A 1 72 ? 4.124 4.357 2.297 1.00 91.31 72 LEU A N 1
ATOM 609 C CA . LEU A 1 72 ? 3.999 3.912 0.912 1.00 91.31 72 LEU A CA 1
ATOM 610 C C . LEU A 1 72 ? 4.704 4.845 -0.079 1.00 91.31 72 LEU A C 1
ATOM 612 O O . LEU A 1 72 ? 5.376 4.387 -0.998 1.00 91.31 72 LEU A O 1
ATOM 616 N N . ALA A 1 73 ? 4.627 6.159 0.150 1.00 88.62 73 ALA A N 1
ATOM 617 C CA . ALA A 1 73 ? 5.263 7.171 -0.694 1.00 88.62 73 ALA A CA 1
ATOM 618 C C . ALA A 1 73 ? 6.778 6.973 -0.883 1.00 88.62 73 ALA A C 1
ATOM 620 O O . ALA A 1 73 ? 7.339 7.459 -1.860 1.00 88.62 73 ALA A O 1
ATOM 621 N N . LYS A 1 74 ? 7.453 6.273 0.039 1.00 88.56 74 LYS A N 1
ATOM 622 C CA . LYS A 1 74 ? 8.894 5.988 -0.050 1.00 88.56 74 LYS A CA 1
ATOM 623 C C . LYS A 1 74 ? 9.243 4.958 -1.127 1.00 88.56 74 LYS A C 1
ATOM 625 O O . LYS A 1 74 ? 10.399 4.893 -1.526 1.00 88.56 74 LYS A O 1
ATOM 630 N N . PHE A 1 75 ? 8.265 4.163 -1.554 1.00 84.25 75 PHE A N 1
ATOM 631 C CA . PHE A 1 75 ? 8.422 3.075 -2.524 1.00 84.25 75 PHE A CA 1
ATOM 632 C C . PHE A 1 75 ? 7.885 3.450 -3.910 1.00 84.25 75 PHE A C 1
ATOM 634 O O . PHE A 1 75 ? 7.940 2.655 -4.841 1.00 84.25 75 PHE A O 1
ATOM 641 N N . GLN A 1 76 ? 7.362 4.667 -4.057 1.00 81.50 76 GLN A N 1
ATOM 642 C CA . GLN A 1 76 ? 6.838 5.158 -5.321 1.00 81.50 76 GLN A CA 1
ATOM 643 C C . GLN A 1 76 ? 7.963 5.501 -6.294 1.00 81.50 76 GLN A C 1
ATOM 645 O O . GLN A 1 76 ? 8.945 6.149 -5.922 1.00 81.50 76 GLN A O 1
ATOM 650 N N . ARG A 1 77 ? 7.770 5.117 -7.559 1.00 80.06 77 ARG A N 1
ATOM 651 C CA . ARG A 1 77 ? 8.590 5.607 -8.670 1.00 80.06 77 ARG A CA 1
ATOM 652 C C . ARG A 1 77 ? 8.465 7.130 -8.767 1.00 80.06 77 ARG A C 1
ATOM 654 O O . ARG A 1 77 ? 7.393 7.692 -8.530 1.00 80.06 77 ARG A O 1
ATOM 661 N N . THR A 1 78 ? 9.547 7.804 -9.148 1.00 81.31 78 THR A N 1
ATOM 662 C CA . THR A 1 78 ? 9.452 9.203 -9.594 1.00 81.31 78 THR A CA 1
ATOM 663 C C . THR A 1 78 ? 8.692 9.276 -10.929 1.00 81.31 78 THR A C 1
ATOM 665 O O . THR A 1 78 ? 8.590 8.261 -11.626 1.00 81.31 78 THR A O 1
ATOM 668 N N . PRO A 1 79 ? 8.170 10.450 -11.335 1.00 80.31 79 PRO A N 1
ATOM 669 C CA . PRO A 1 79 ? 7.540 10.616 -12.646 1.00 80.31 79 PRO A CA 1
ATOM 670 C C . PRO A 1 79 ? 8.415 10.147 -13.807 1.00 80.31 79 PRO A C 1
ATOM 672 O O . PRO A 1 79 ? 7.919 9.518 -14.735 1.00 80.31 79 PRO A O 1
ATOM 675 N N . GLU A 1 80 ? 9.719 10.411 -13.739 1.00 83.25 80 GLU A N 1
ATOM 676 C CA . GLU A 1 80 ? 10.678 10.013 -14.769 1.00 83.25 80 GLU A CA 1
ATOM 677 C C . GLU A 1 80 ? 10.825 8.488 -14.831 1.00 83.25 80 GLU A C 1
ATOM 679 O O . GLU A 1 80 ? 10.798 7.906 -15.911 1.00 83.25 80 GLU A O 1
ATOM 684 N N . GLN A 1 81 ? 10.914 7.831 -13.670 1.00 82.62 81 GLN A N 1
ATOM 685 C CA . GLN A 1 81 ? 10.991 6.371 -13.581 1.00 82.62 81 GLN A CA 1
ATOM 686 C C . GLN A 1 81 ? 9.705 5.691 -14.062 1.00 82.62 81 GLN A C 1
ATOM 688 O O . GLN A 1 81 ? 9.760 4.614 -14.655 1.00 82.62 81 GLN A O 1
ATOM 693 N N . GLN A 1 82 ? 8.547 6.306 -13.809 1.00 81.75 82 GLN A N 1
ATOM 694 C CA . GLN A 1 82 ? 7.273 5.808 -14.314 1.00 81.75 82 GLN A CA 1
ATOM 695 C C . GLN A 1 82 ? 7.182 5.957 -15.837 1.00 81.75 82 GLN A C 1
ATOM 697 O O . GLN A 1 82 ? 6.780 5.010 -16.506 1.00 81.75 82 GLN A O 1
ATOM 702 N N . ALA A 1 83 ? 7.609 7.093 -16.394 1.00 83.8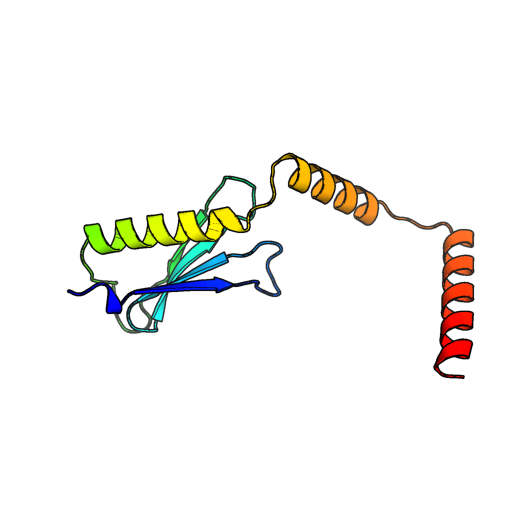8 83 ALA A N 1
ATOM 703 C CA . ALA A 1 83 ? 7.628 7.298 -17.842 1.00 83.88 83 ALA A CA 1
ATOM 704 C C . ALA A 1 83 ? 8.544 6.282 -18.550 1.00 83.88 83 ALA A C 1
ATOM 706 O O . ALA A 1 83 ? 8.131 5.662 -19.527 1.00 83.88 83 ALA A O 1
ATOM 707 N N . GLU A 1 84 ? 9.746 6.033 -18.015 1.00 85.50 84 GLU A N 1
ATOM 708 C CA . GLU A 1 84 ? 10.659 5.008 -18.546 1.00 85.50 84 GLU A CA 1
ATOM 709 C C . GLU A 1 84 ? 10.035 3.601 -18.496 1.00 85.50 84 GLU A C 1
ATOM 711 O O . GLU A 1 84 ? 10.198 2.797 -19.417 1.00 85.50 84 GLU A O 1
ATOM 716 N N . TYR A 1 85 ? 9.311 3.285 -17.419 1.00 83.00 85 TYR A N 1
ATOM 717 C CA . TYR A 1 85 ? 8.597 2.018 -17.296 1.00 83.00 85 TYR A CA 1
ATOM 718 C C . TYR A 1 85 ? 7.493 1.882 -18.350 1.00 83.00 85 TYR A C 1
ATOM 720 O O . TYR A 1 85 ? 7.440 0.868 -19.043 1.00 83.00 85 TYR A O 1
ATOM 728 N N . GLU A 1 86 ? 6.652 2.903 -18.512 1.00 85.69 86 GLU A N 1
ATOM 729 C CA . GLU A 1 86 ? 5.571 2.909 -19.501 1.00 85.69 86 GLU A CA 1
ATOM 730 C C . GLU A 1 86 ? 6.094 2.793 -20.934 1.00 85.69 86 GLU A C 1
ATOM 732 O O . GLU A 1 86 ? 5.504 2.081 -21.748 1.00 85.69 86 GLU A O 1
ATOM 737 N N . ASP A 1 87 ? 7.212 3.447 -21.249 1.00 87.12 87 ASP A N 1
ATOM 738 C CA . ASP A 1 87 ? 7.835 3.346 -22.566 1.00 87.12 87 ASP A CA 1
ATOM 739 C C . ASP A 1 87 ? 8.390 1.939 -22.820 1.00 87.12 87 ASP A C 1
ATOM 741 O O . ASP A 1 87 ? 8.091 1.359 -23.865 1.00 87.12 87 ASP A O 1
ATOM 745 N N . ARG A 1 88 ? 9.059 1.312 -21.840 1.00 85.06 88 ARG A N 1
ATOM 746 C CA . ARG A 1 88 ? 9.458 -0.105 -21.949 1.00 85.06 88 ARG A CA 1
ATOM 747 C C . ARG A 1 88 ? 8.266 -1.042 -22.133 1.00 85.06 88 ARG A C 1
ATOM 749 O O . ARG A 1 88 ? 8.347 -1.973 -22.930 1.00 85.06 88 ARG A O 1
ATOM 756 N N . GLN A 1 89 ? 7.159 -0.820 -21.425 1.00 81.62 89 GLN A N 1
ATOM 757 C CA . GLN A 1 89 ? 5.957 -1.644 -21.594 1.00 81.62 89 GLN A CA 1
ATOM 758 C C . GLN A 1 89 ? 5.354 -1.490 -22.995 1.00 81.62 89 GLN A C 1
ATOM 760 O O . GLN A 1 89 ? 4.930 -2.479 -23.592 1.00 81.62 89 GLN A O 1
ATOM 765 N N . LYS A 1 90 ? 5.368 -0.281 -23.570 1.00 86.31 90 LYS A N 1
ATOM 766 C CA . LYS A 1 90 ? 4.950 -0.061 -24.966 1.00 86.31 90 LYS A CA 1
ATOM 767 C C . LYS A 1 90 ? 5.889 -0.738 -25.959 1.00 86.31 90 LYS A C 1
ATOM 769 O O . LYS A 1 90 ? 5.409 -1.289 -26.947 1.00 86.31 90 LYS A O 1
ATOM 774 N N . GLU A 1 91 ? 7.198 -0.696 -25.726 1.00 84.88 91 GLU A N 1
ATOM 775 C CA . GLU A 1 91 ? 8.175 -1.405 -26.559 1.00 84.88 91 GLU A CA 1
ATOM 776 C C . GLU A 1 91 ? 7.928 -2.915 -26.524 1.00 84.88 91 GLU A C 1
ATOM 778 O O . GLU A 1 91 ? 7.849 -3.538 -27.578 1.00 84.88 91 GLU A O 1
ATOM 783 N N . LEU A 1 92 ? 7.715 -3.488 -25.335 1.00 82.12 92 LEU A N 1
ATOM 784 C CA . LEU A 1 92 ? 7.407 -4.909 -25.155 1.00 82.12 92 LEU A CA 1
ATOM 785 C C . LEU A 1 92 ? 6.068 -5.308 -25.784 1.00 82.12 92 LEU A C 1
ATOM 787 O O . LEU A 1 92 ? 5.990 -6.336 -26.449 1.00 82.12 92 LEU A O 1
ATOM 791 N N . ALA A 1 93 ? 5.021 -4.498 -25.623 1.00 83.00 93 ALA A N 1
ATOM 792 C CA . ALA A 1 93 ? 3.715 -4.764 -26.227 1.00 83.00 93 ALA A CA 1
ATOM 793 C C . ALA A 1 93 ? 3.761 -4.735 -27.765 1.00 83.00 93 ALA A C 1
ATOM 795 O O . ALA A 1 93 ? 3.001 -5.445 -28.421 1.00 83.00 93 ALA A O 1
ATOM 796 N N . ASN A 1 94 ? 4.663 -3.931 -28.335 1.00 80.56 94 ASN A N 1
ATOM 797 C CA . ASN A 1 94 ? 4.897 -3.840 -29.775 1.00 80.56 94 ASN A CA 1
ATOM 798 C C . ASN A 1 94 ? 6.066 -4.716 -30.253 1.00 80.56 94 ASN A C 1
ATOM 800 O O . ASN A 1 94 ? 6.426 -4.665 -31.432 1.00 80.56 94 ASN A O 1
ATOM 804 N N . PHE A 1 95 ? 6.668 -5.512 -29.366 1.00 78.50 95 PHE A N 1
ATOM 805 C CA . PHE A 1 95 ? 7.786 -6.373 -29.709 1.00 78.50 95 PHE A CA 1
ATOM 806 C C . PHE A 1 95 ? 7.288 -7.537 -30.566 1.00 78.50 95 PHE A C 1
ATOM 808 O O . PHE A 1 95 ? 6.676 -8.487 -30.079 1.00 78.50 95 PHE A O 1
ATOM 815 N N . ASN A 1 96 ? 7.557 -7.450 -31.866 1.00 79.12 96 ASN A N 1
ATOM 816 C CA . ASN A 1 96 ? 7.261 -8.494 -32.836 1.00 79.12 96 ASN A CA 1
ATOM 817 C C . ASN A 1 96 ? 8.574 -8.900 -33.521 1.00 79.12 96 ASN A C 1
ATOM 819 O O . ASN A 1 96 ? 8.910 -8.327 -34.562 1.00 79.12 96 ASN A O 1
ATOM 823 N N . PRO A 1 97 ? 9.360 -9.806 -32.907 1.00 79.00 97 PRO A N 1
ATOM 824 C CA . PRO A 1 97 ? 10.667 -10.170 -33.427 1.00 79.00 97 PRO A CA 1
ATOM 825 C C . PRO A 1 97 ? 10.512 -10.786 -34.811 1.00 79.00 97 PRO A C 1
ATOM 827 O O . PRO A 1 97 ? 9.597 -11.571 -35.079 1.00 79.00 97 PRO A O 1
ATOM 830 N N . THR A 1 98 ? 11.426 -10.445 -35.708 1.00 86.25 98 THR A N 1
ATOM 831 C CA . THR A 1 98 ? 11.477 -11.089 -37.017 1.00 86.25 98 THR A CA 1
ATOM 832 C C . THR A 1 98 ? 11.765 -12.592 -36.863 1.00 86.25 98 THR A C 1
ATOM 834 O O . THR A 1 98 ? 12.317 -13.037 -35.846 1.00 86.25 98 THR A O 1
ATOM 837 N N . PRO A 1 99 ? 11.434 -13.420 -37.872 1.00 86.12 99 PRO A N 1
ATOM 838 C CA . PRO A 1 99 ? 11.812 -14.833 -37.863 1.00 86.12 99 PRO A CA 1
ATOM 839 C C . PRO A 1 99 ? 13.326 -15.050 -37.701 1.00 86.12 99 PRO A C 1
ATOM 841 O O . PRO A 1 99 ? 13.746 -16.028 -37.087 1.00 86.12 99 PRO A O 1
ATOM 844 N N . GLU A 1 100 ? 14.145 -14.129 -38.218 1.00 86.06 100 GLU A N 1
ATOM 845 C CA . GLU A 1 100 ? 15.607 -14.167 -38.110 1.00 86.06 100 GLU A CA 1
ATOM 846 C C . GLU A 1 100 ? 16.083 -13.900 -36.676 1.00 86.06 100 GLU A C 1
ATOM 848 O O . GLU A 1 100 ? 16.881 -14.673 -36.147 1.00 86.06 100 GLU A O 1
ATOM 853 N N . GLU A 1 101 ? 15.538 -12.876 -36.014 1.00 86.12 101 GLU A N 1
ATOM 854 C CA . GLU A 1 101 ? 15.841 -12.563 -34.609 1.00 86.12 101 GLU A CA 1
ATOM 855 C C . GLU A 1 101 ? 15.377 -13.677 -33.664 1.00 86.12 101 GLU A C 1
ATOM 857 O O . GLU A 1 101 ? 16.079 -14.031 -32.714 1.00 86.12 101 GLU A O 1
ATOM 862 N N . THR A 1 102 ? 14.224 -14.283 -33.957 1.00 83.56 102 THR A N 1
ATOM 863 C CA . THR A 1 102 ? 13.706 -15.432 -33.202 1.00 83.56 102 THR A CA 1
ATOM 864 C C . THR A 1 102 ? 14.641 -16.635 -33.341 1.00 83.56 102 THR A C 1
ATOM 866 O O . THR A 1 102 ? 15.044 -17.228 -32.341 1.00 83.56 102 THR A O 1
ATOM 869 N N . ALA A 1 103 ? 15.063 -16.956 -34.569 1.00 87.50 103 ALA A N 1
ATOM 870 C CA . ALA A 1 103 ? 15.995 -18.051 -34.828 1.00 87.50 103 ALA A CA 1
ATOM 871 C C . ALA A 1 103 ? 17.381 -17.811 -34.201 1.00 87.50 103 ALA A C 1
ATOM 873 O O . ALA A 1 103 ? 18.039 -18.762 -33.775 1.00 87.50 103 ALA A O 1
ATOM 874 N N . GLU A 1 104 ? 17.852 -16.562 -34.136 1.00 88.69 104 GLU A N 1
ATOM 875 C CA . GLU A 1 104 ? 19.096 -16.216 -33.441 1.00 88.69 104 GLU A CA 1
ATOM 876 C C . GLU A 1 104 ? 18.962 -16.391 -31.920 1.00 88.69 104 GLU A C 1
ATOM 878 O O . GLU A 1 104 ? 19.851 -16.964 -31.281 1.00 88.69 104 GLU A O 1
ATOM 883 N N . TYR A 1 105 ? 17.847 -15.944 -31.337 1.00 83.81 105 TYR A N 1
ATOM 884 C CA . TYR A 1 105 ? 17.553 -16.125 -29.916 1.00 83.81 105 TYR A CA 1
ATOM 885 C C . TYR A 1 105 ? 17.496 -17.611 -29.532 1.00 83.81 105 TYR A C 1
ATOM 887 O O . TYR A 1 105 ? 18.143 -18.025 -28.568 1.00 83.81 105 TYR A O 1
ATOM 895 N N . GLU A 1 106 ? 16.798 -18.435 -30.316 1.00 88.31 106 GLU A N 1
ATOM 896 C CA . GLU A 1 106 ? 16.701 -19.881 -30.087 1.00 88.31 106 GLU A CA 1
ATOM 897 C C . GLU A 1 106 ? 18.070 -20.569 -30.130 1.00 88.31 106 GLU A C 1
ATOM 899 O O . GLU A 1 106 ? 18.386 -21.348 -29.226 1.00 88.31 106 GLU A O 1
ATOM 904 N N . ARG A 1 107 ? 18.925 -20.228 -31.107 1.00 92.06 107 ARG A N 1
ATOM 905 C CA . ARG A 1 107 ? 20.303 -20.751 -31.174 1.00 92.06 107 ARG A CA 1
ATOM 906 C C . ARG A 1 107 ? 21.106 -20.387 -29.929 1.00 92.06 107 ARG A C 1
ATOM 908 O O . ARG A 1 107 ? 21.741 -21.261 -29.343 1.00 92.06 107 ARG A O 1
ATOM 915 N N . LYS A 1 108 ? 21.042 -19.126 -29.483 1.00 90.19 108 LYS A N 1
ATOM 916 C CA . LYS A 1 108 ? 21.730 -18.677 -28.258 1.00 90.19 108 LYS A CA 1
ATOM 917 C C . LYS A 1 108 ? 21.233 -19.429 -27.022 1.00 90.19 108 LYS A C 1
ATOM 919 O O . LYS A 1 108 ? 22.039 -19.820 -26.177 1.00 90.19 108 LYS A O 1
ATOM 924 N N . MET A 1 109 ? 19.926 -19.664 -26.916 1.00 87.62 109 MET A N 1
ATOM 925 C CA . MET A 1 109 ? 19.348 -20.425 -25.806 1.00 87.62 109 MET A CA 1
ATOM 926 C C . MET A 1 109 ? 19.751 -21.904 -25.846 1.00 87.62 109 MET A C 1
ATOM 928 O O . MET A 1 109 ? 20.016 -22.489 -24.795 1.00 87.62 109 MET A O 1
ATOM 932 N N . GLU A 1 110 ? 19.844 -22.511 -27.029 1.00 90.56 110 GLU A N 1
ATOM 933 C CA . GLU A 1 110 ? 20.312 -23.890 -27.193 1.00 90.56 110 GLU A CA 1
ATOM 934 C C . GLU A 1 110 ? 21.799 -24.037 -26.826 1.00 90.56 110 GLU A C 1
ATOM 936 O O . GLU A 1 110 ? 22.168 -24.966 -26.104 1.00 90.56 110 GLU A O 1
ATOM 941 N N . GLU A 1 111 ? 22.647 -23.095 -27.249 1.00 91.31 111 GLU A N 1
ATOM 942 C CA . GLU A 1 111 ? 24.064 -23.041 -26.868 1.00 91.31 111 GLU A CA 1
ATOM 943 C C . GLU A 1 111 ? 24.244 -22.888 -25.355 1.00 91.31 111 GLU A C 1
ATOM 945 O O . GLU A 1 111 ? 25.043 -23.606 -24.748 1.00 91.31 111 GLU A O 1
ATOM 950 N N . GLN A 1 112 ? 23.471 -22.004 -24.714 1.00 84.19 112 GLN A N 1
ATOM 951 C CA . GLN A 1 112 ? 23.494 -21.872 -23.257 1.00 84.19 112 GLN A CA 1
ATOM 952 C C . GLN A 1 112 ? 23.032 -23.151 -22.557 1.00 84.19 112 GLN A C 1
ATOM 954 O O . GLN A 1 112 ? 23.680 -23.593 -21.608 1.00 84.19 112 GLN A O 1
ATOM 959 N N . ARG A 1 113 ? 21.947 -23.782 -23.024 1.00 89.12 113 ARG A N 1
ATOM 960 C CA . ARG A 1 113 ? 21.465 -25.045 -22.446 1.00 89.12 113 ARG A CA 1
ATOM 961 C C . ARG A 1 113 ? 22.519 -26.141 -22.542 1.00 89.12 113 ARG A C 1
ATOM 963 O O . ARG A 1 113 ? 22.775 -26.796 -21.540 1.00 89.12 113 ARG A O 1
ATOM 970 N N . LYS A 1 114 ? 23.182 -26.287 -23.693 1.00 90.62 114 LYS A N 1
ATOM 971 C CA . LYS A 1 114 ? 24.300 -27.233 -23.860 1.00 90.62 114 LYS A CA 1
ATOM 972 C C . LYS A 1 114 ? 25.470 -26.915 -22.933 1.00 90.62 114 LYS A C 1
ATOM 974 O O . LYS A 1 114 ? 26.068 -27.824 -22.384 1.00 90.62 114 LYS A O 1
ATOM 979 N N . LYS A 1 115 ? 25.789 -25.636 -22.731 1.00 87.56 115 LYS A N 1
ATOM 980 C CA . LYS A 1 115 ? 26.904 -25.219 -21.871 1.00 87.56 115 LYS A CA 1
ATOM 981 C C . LYS A 1 115 ? 26.685 -25.539 -20.388 1.00 87.56 115 LYS A C 1
ATOM 983 O O . LYS A 1 115 ? 27.652 -25.841 -19.696 1.00 87.56 115 LYS A O 1
ATOM 988 N N . TYR A 1 116 ? 25.456 -25.402 -19.893 1.00 77.25 116 TYR A N 1
ATOM 989 C CA . TYR A 1 116 ? 25.162 -25.513 -18.457 1.00 77.25 116 TYR A CA 1
ATOM 990 C C . TYR A 1 116 ? 24.471 -26.820 -18.053 1.00 77.25 116 TYR A C 1
ATOM 992 O O . TYR A 1 116 ? 24.529 -27.186 -16.881 1.00 77.25 116 TYR A O 1
ATOM 1000 N N . TYR A 1 117 ? 23.829 -27.514 -18.993 1.00 78.00 117 TYR A N 1
ATOM 1001 C CA . TYR A 1 117 ? 23.009 -28.701 -18.725 1.00 78.00 117 TYR A CA 1
ATOM 1002 C C . TYR A 1 117 ? 23.258 -29.860 -19.704 1.00 78.00 117 TYR A C 1
ATOM 1004 O O . TYR A 1 117 ? 22.550 -30.865 -19.630 1.00 78.00 117 TYR A O 1
ATOM 1012 N N . GLY A 1 118 ? 24.202 -29.701 -20.638 1.00 59.69 118 GLY A N 1
ATOM 1013 C CA . GLY A 1 118 ? 24.600 -30.712 -21.620 1.00 59.69 118 GLY A CA 1
ATOM 1014 C C . GLY A 1 118 ? 25.872 -31.451 -21.242 1.00 59.69 118 GLY A C 1
ATOM 1015 O O . GLY A 1 118 ? 26.658 -30.917 -20.428 1.00 59.69 118 GLY A O 1
#